Protein AF-A0AA40JIJ9-F1 (afdb_monomer)

Radius of gyration: 14.7 Å; Cα contacts (8 Å, |Δi|>4): 30; chains: 1; bo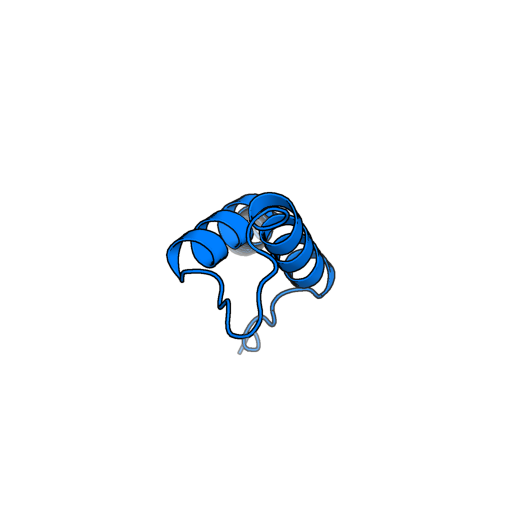unding box: 27×28×44 Å

Secondary structure (DSSP, 8-state):
-----PPPHHHHHHHHHHHHHHTGGG--TT----HHHHHHHHHHSSHHHHHHHHHHHHH--

Sequence (61 aa):
MPGRLEIPMESFARAVEIVLKDSELKDAPGYCPEPALWTHAVHQCGYIQSRHATGHVLATA

Structure (mmCIF, N/CA/C/O backbone):
data_AF-A0AA40JIJ9-F1
#
_entry.id   AF-A0AA40JIJ9-F1
#
loop_
_atom_site.group_PDB
_atom_site.id
_atom_site.type_symbol
_atom_site.la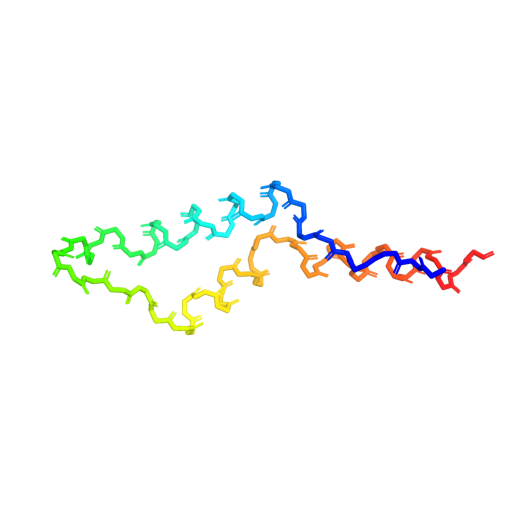bel_atom_id
_atom_site.label_alt_id
_atom_site.label_comp_id
_atom_site.label_asym_id
_atom_site.label_entity_id
_atom_site.label_seq_id
_atom_site.pdbx_PDB_ins_code
_atom_site.Cartn_x
_atom_site.Cartn_y
_atom_site.Cartn_z
_atom_site.occupancy
_atom_site.B_iso_or_equiv
_atom_site.auth_seq_id
_atom_site.auth_comp_id
_atom_site.auth_asym_id
_atom_site.auth_atom_id
_atom_site.pdbx_PDB_model_num
ATOM 1 N N . MET A 1 1 ? 12.823 -17.760 -17.572 1.00 44.50 1 MET A N 1
ATOM 2 C CA . MET A 1 1 ? 11.528 -17.397 -16.959 1.00 44.50 1 MET A CA 1
ATOM 3 C 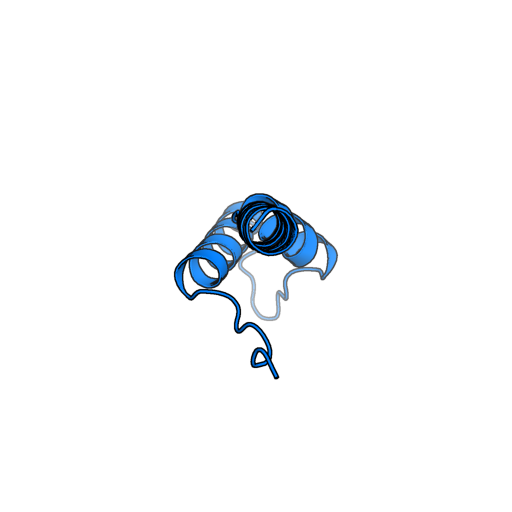C . MET A 1 1 ? 11.763 -16.113 -16.184 1.00 44.50 1 MET A C 1
ATOM 5 O O . MET A 1 1 ? 12.491 -16.190 -15.200 1.00 44.50 1 MET A O 1
ATOM 9 N N . PRO A 1 2 ? 11.293 -14.938 -16.637 1.00 52.41 2 PRO A N 1
ATOM 10 C CA . PRO A 1 2 ? 11.410 -13.738 -15.819 1.00 52.41 2 PRO A CA 1
ATOM 11 C C . PRO A 1 2 ? 10.591 -13.994 -14.552 1.00 52.41 2 PRO A C 1
ATOM 13 O O . PRO A 1 2 ? 9.399 -14.292 -14.635 1.00 52.41 2 PRO A O 1
ATOM 16 N N . GLY A 1 3 ? 11.272 -14.027 -13.405 1.00 54.28 3 GLY A N 1
ATOM 17 C CA . GLY A 1 3 ? 10.666 -14.325 -12.112 1.00 54.28 3 GLY A CA 1
ATOM 18 C C . GLY A 1 3 ? 9.459 -13.428 -11.859 1.00 54.28 3 GLY A C 1
ATOM 19 O O . GLY A 1 3 ? 9.391 -12.311 -12.374 1.00 54.28 3 GLY A O 1
ATOM 20 N N . ARG A 1 4 ? 8.489 -13.954 -11.104 1.00 59.66 4 ARG A N 1
ATOM 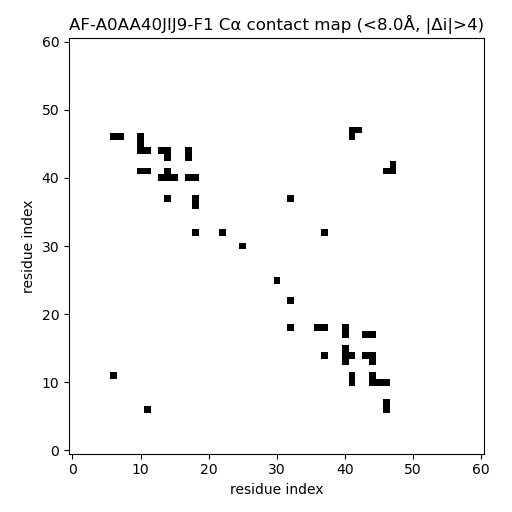21 C CA . ARG A 1 4 ? 7.284 -13.248 -10.652 1.00 59.66 4 ARG A CA 1
ATOM 22 C C . ARG A 1 4 ? 7.714 -11.873 -10.149 1.00 59.66 4 ARG A C 1
ATOM 24 O O . ARG A 1 4 ? 8.321 -11.806 -9.094 1.00 59.66 4 ARG A O 1
ATOM 31 N N . LEU A 1 5 ? 7.488 -10.826 -10.949 1.00 61.12 5 LEU A N 1
ATOM 32 C CA . LEU A 1 5 ? 7.929 -9.469 -10.629 1.00 61.12 5 LEU A CA 1
ATOM 33 C C . LEU A 1 5 ? 7.326 -9.091 -9.277 1.00 61.12 5 LEU A C 1
ATOM 35 O O . LEU A 1 5 ? 6.126 -8.822 -9.180 1.00 61.12 5 LEU A O 1
ATOM 39 N N . GLU A 1 6 ? 8.161 -9.155 -8.250 1.00 76.62 6 GLU A N 1
ATOM 40 C CA . GLU A 1 6 ? 7.855 -8.676 -6.917 1.00 76.62 6 GLU A CA 1
ATOM 41 C C . GLU A 1 6 ? 7.642 -7.166 -7.032 1.00 76.62 6 GLU A C 1
ATOM 43 O O . GLU A 1 6 ? 8.337 -6.481 -7.787 1.00 76.62 6 GLU A O 1
ATOM 48 N N . ILE A 1 7 ? 6.614 -6.648 -6.362 1.00 80.69 7 ILE A N 1
ATOM 49 C CA . ILE A 1 7 ? 6.369 -5.206 -6.344 1.00 80.69 7 ILE A CA 1
ATOM 50 C C . ILE A 1 7 ? 7.602 -4.556 -5.697 1.00 80.69 7 ILE A C 1
ATOM 52 O O . ILE A 1 7 ? 7.947 -4.951 -4.581 1.00 80.69 7 ILE A O 1
ATOM 56 N N . PRO A 1 8 ? 8.269 -3.582 -6.348 1.00 87.19 8 PRO A N 1
ATOM 57 C CA . PRO A 1 8 ? 9.381 -2.870 -5.738 1.00 87.19 8 PRO A CA 1
ATOM 58 C C . PRO A 1 8 ? 8.970 -2.276 -4.392 1.00 87.19 8 PRO A C 1
ATOM 60 O O . PRO A 1 8 ? 7.879 -1.710 -4.264 1.00 87.19 8 PRO A O 1
ATOM 63 N N . MET A 1 9 ? 9.857 -2.365 -3.398 1.00 90.62 9 MET A N 1
ATOM 64 C CA . MET A 1 9 ? 9.582 -1.857 -2.050 1.00 90.62 9 MET A CA 1
ATOM 65 C C . MET A 1 9 ? 9.184 -0.377 -2.047 1.00 90.62 9 MET A C 1
ATOM 67 O O . MET A 1 9 ? 8.330 0.012 -1.254 1.00 90.62 9 MET A O 1
ATOM 71 N N . GLU A 1 10 ? 9.733 0.433 -2.960 1.00 90.19 10 GLU A N 1
ATOM 72 C CA . GLU A 1 10 ? 9.352 1.844 -3.113 1.00 90.19 10 GLU A CA 1
ATOM 73 C C . GLU A 1 10 ? 7.867 2.002 -3.469 1.00 90.19 10 GLU A C 1
ATOM 75 O O . GLU A 1 10 ? 7.158 2.803 -2.864 1.00 90.19 10 GLU A O 1
ATOM 80 N N . SER A 1 11 ? 7.367 1.194 -4.407 1.00 91.69 11 SER A N 1
ATOM 81 C CA . SER A 1 11 ? 5.990 1.283 -4.876 1.00 91.69 11 SER A CA 1
ATOM 82 C C . SER A 1 11 ? 5.021 0.740 -3.836 1.00 91.69 11 SER A C 1
ATOM 84 O O . SER A 1 11 ? 3.922 1.270 -3.677 1.00 91.69 11 SER A O 1
ATOM 86 N N . PHE A 1 12 ? 5.431 -0.299 -3.106 1.00 91.88 12 PHE A N 1
ATOM 87 C CA . PHE A 1 12 ? 4.669 -0.815 -1.977 1.00 91.88 12 PHE A CA 1
ATOM 88 C C . PHE A 1 12 ? 4.542 0.236 -0.867 1.00 91.88 12 PHE A C 1
ATOM 90 O O . PHE A 1 12 ? 3.427 0.572 -0.470 1.00 91.88 12 PHE A O 1
ATOM 97 N N . ALA A 1 13 ? 5.665 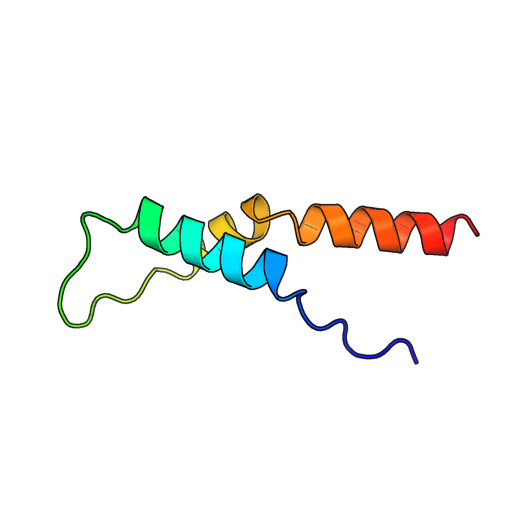0.805 -0.415 1.00 95.19 13 ALA A N 1
ATOM 98 C CA . ALA A 1 13 ? 5.673 1.830 0.626 1.00 95.19 13 ALA A CA 1
ATOM 99 C C . ALA A 1 13 ? 4.836 3.047 0.215 1.00 95.19 13 ALA A C 1
ATOM 101 O O . ALA A 1 13 ? 4.040 3.548 1.008 1.00 95.19 13 ALA A O 1
ATOM 102 N N . ARG A 1 14 ? 4.941 3.467 -1.051 1.00 95.69 14 ARG A N 1
ATOM 103 C CA . ARG A 1 14 ? 4.151 4.574 -1.591 1.00 95.69 14 ARG A CA 1
ATOM 104 C C . ARG A 1 14 ? 2.651 4.276 -1.593 1.00 95.69 14 ARG A C 1
ATOM 106 O O . ARG A 1 14 ? 1.872 5.154 -1.244 1.00 95.69 14 ARG A O 1
ATOM 113 N N . ALA A 1 15 ? 2.234 3.059 -1.947 1.00 95.25 15 ALA A N 1
ATOM 114 C CA . ALA A 1 15 ? 0.824 2.672 -1.883 1.00 95.25 15 ALA A CA 1
ATOM 115 C C . ALA A 1 15 ? 0.296 2.688 -0.438 1.00 95.25 15 ALA A C 1
ATOM 117 O O . ALA A 1 15 ? -0.782 3.218 -0.191 1.00 95.25 15 ALA A O 1
ATOM 118 N N . VAL A 1 16 ? 1.067 2.167 0.522 1.00 94.88 16 VAL A N 1
ATOM 119 C CA . VAL A 1 16 ? 0.694 2.202 1.947 1.00 94.88 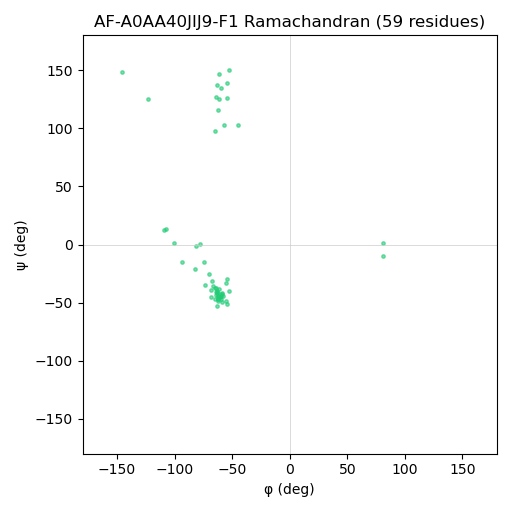16 VAL A CA 1
ATOM 120 C C . VAL A 1 16 ? 0.579 3.640 2.454 1.00 94.88 16 VAL A C 1
ATOM 122 O O . VAL A 1 16 ? -0.402 3.965 3.114 1.00 94.88 16 VAL A O 1
ATOM 125 N N . GLU A 1 17 ? 1.526 4.517 2.109 1.00 96.69 17 GLU A N 1
ATOM 126 C CA . GLU A 1 17 ? 1.479 5.936 2.485 1.00 96.69 17 GLU A CA 1
ATOM 127 C C . GLU A 1 17 ? 0.202 6.624 1.974 1.00 96.69 17 GLU A C 1
ATOM 129 O O . GLU A 1 17 ? -0.451 7.343 2.728 1.00 96.69 17 GLU A O 1
ATOM 134 N N . ILE A 1 18 ? -0.185 6.367 0.719 1.00 96.12 18 ILE A N 1
ATOM 135 C CA . ILE A 1 18 ? -1.415 6.916 0.129 1.00 96.12 18 ILE A CA 1
ATOM 136 C C . ILE A 1 18 ? -2.646 6.420 0.888 1.00 96.12 18 ILE A C 1
ATOM 138 O O . ILE A 1 18 ? -3.492 7.228 1.255 1.00 96.12 18 ILE A O 1
ATOM 142 N N . VAL A 1 19 ? -2.731 5.115 1.174 1.00 95.50 19 VAL A N 1
ATOM 143 C CA . VAL A 1 19 ? -3.859 4.555 1.937 1.00 95.50 19 VAL A CA 1
ATOM 144 C C . VAL A 1 19 ? -3.950 5.186 3.320 1.00 95.50 19 VAL A C 1
ATOM 146 O O . VAL A 1 19 ? -5.036 5.606 3.704 1.00 95.50 19 VAL A O 1
ATOM 149 N N . LEU A 1 20 ? -2.830 5.291 4.043 1.00 93.94 20 LEU A N 1
ATOM 150 C CA . LEU A 1 20 ? -2.798 5.897 5.375 1.00 93.94 20 LEU A CA 1
ATOM 151 C C . LEU A 1 20 ? -3.274 7.350 5.345 1.00 93.94 20 LEU A C 1
ATOM 153 O O . LEU A 1 20 ? -4.085 7.740 6.182 1.00 93.94 20 LEU A O 1
ATOM 157 N N . LYS A 1 21 ? -2.815 8.126 4.359 1.00 94.88 21 LYS A N 1
ATOM 158 C CA . LYS A 1 21 ? -3.209 9.525 4.184 1.00 94.88 21 LYS A CA 1
ATOM 159 C C . LYS A 1 21 ? -4.696 9.668 3.852 1.00 94.88 21 LYS A C 1
ATOM 161 O O . LYS A 1 21 ? -5.395 10.469 4.464 1.00 94.88 21 LYS A O 1
ATOM 166 N N . ASP A 1 22 ? -5.202 8.869 2.920 1.00 93.88 22 ASP A N 1
ATOM 167 C CA . ASP A 1 22 ? -6.600 8.941 2.483 1.00 93.88 22 ASP A CA 1
ATOM 168 C C . ASP A 1 22 ? -7.577 8.352 3.516 1.00 93.88 22 ASP A C 1
ATOM 170 O O . ASP A 1 22 ? -8.786 8.594 3.455 1.00 93.88 22 ASP A O 1
ATOM 174 N N . SER A 1 23 ? -7.067 7.591 4.488 1.00 92.06 23 SER A N 1
ATOM 175 C CA . SER A 1 23 ? -7.836 7.070 5.617 1.00 92.06 23 SER A CA 1
ATOM 176 C C . SER A 1 23 ? -7.539 7.748 6.953 1.00 92.06 23 SER A C 1
ATOM 178 O O . SER A 1 23 ? -7.965 7.223 7.976 1.00 92.06 23 SER A O 1
ATOM 180 N N . GLU A 1 24 ? -6.852 8.893 6.974 1.00 90.44 24 GLU A N 1
ATOM 181 C CA . GLU A 1 24 ? -6.397 9.555 8.210 1.00 90.44 24 GLU A CA 1
ATOM 182 C C . GLU A 1 24 ? -7.538 9.785 9.219 1.00 90.44 24 GLU A C 1
ATOM 184 O O . GLU A 1 24 ? -7.393 9.533 10.410 1.00 90.44 24 GLU A O 1
ATOM 189 N N . LEU A 1 25 ? -8.723 10.177 8.737 1.00 90.88 25 LEU A N 1
ATOM 190 C CA . LEU A 1 25 ? -9.903 10.435 9.576 1.00 90.88 25 LEU A CA 1
ATOM 191 C C . LEU A 1 25 ? -10.690 9.173 9.970 1.00 90.88 25 LEU A C 1
ATOM 193 O O . LEU A 1 25 ? -11.718 9.271 10.638 1.00 90.88 25 LEU A O 1
ATOM 197 N N . LYS A 1 26 ? -10.260 7.996 9.509 1.00 87.81 26 LYS A N 1
ATOM 198 C CA . LYS A 1 26 ? -10.933 6.706 9.722 1.00 87.81 26 LYS A CA 1
ATOM 199 C C . LYS A 1 26 ? -10.158 5.801 10.684 1.00 87.81 26 LYS A C 1
ATOM 201 O O . LYS A 1 26 ? -10.475 4.618 10.776 1.00 87.81 26 LYS A O 1
ATOM 206 N N . ASP A 1 27 ? -9.164 6.347 11.386 1.00 84.88 27 ASP A N 1
ATOM 207 C CA . ASP A 1 27 ? -8.382 5.618 12.382 1.00 84.88 27 ASP A CA 1
ATOM 208 C C . ASP A 1 27 ? -9.267 5.199 13.565 1.00 84.88 27 ASP A C 1
ATOM 210 O O . ASP A 1 27 ? -9.606 5.986 14.451 1.00 84.88 27 ASP A O 1
ATOM 214 N N . ALA A 1 28 ? -9.717 3.946 13.527 1.00 88.88 28 ALA A N 1
ATOM 215 C CA . ALA A 1 28 ? -10.574 3.345 14.532 1.00 88.88 28 ALA A CA 1
ATOM 216 C C . ALA A 1 28 ? -10.232 1.856 14.696 1.00 88.88 28 ALA A C 1
ATOM 218 O O . ALA A 1 28 ? -9.870 1.187 13.721 1.00 88.88 28 ALA A O 1
ATOM 219 N N . PRO A 1 29 ? -10.393 1.286 15.905 1.00 90.12 29 PRO A N 1
ATOM 220 C CA . PRO A 1 29 ? -10.192 -0.141 16.121 1.00 90.12 29 PRO A CA 1
ATOM 221 C C . PRO A 1 29 ? -11.038 -0.986 15.161 1.00 90.12 29 PRO A C 1
ATOM 223 O O . PRO A 1 29 ? -12.255 -0.828 15.082 1.00 90.12 29 PRO A O 1
ATOM 226 N N . GLY A 1 30 ? -10.387 -1.897 14.437 1.00 88.06 30 GLY A N 1
ATOM 227 C CA . GLY A 1 30 ? -11.047 -2.785 13.476 1.00 88.06 30 GLY A CA 1
ATOM 228 C C . GLY A 1 30 ? -11.334 -2.159 12.109 1.00 88.06 30 GLY A C 1
ATOM 229 O O . GLY A 1 30 ? -11.876 -2.847 11.243 1.00 88.06 30 GLY A O 1
ATOM 230 N N . TYR A 1 31 ? -10.953 -0.900 11.880 1.00 88.06 31 TYR A N 1
ATOM 231 C CA . TYR A 1 31 ? -11.005 -0.317 10.547 1.00 88.06 31 TYR A CA 1
ATOM 232 C C . TYR A 1 31 ? -10.042 -1.054 9.606 1.00 88.06 31 TYR A C 1
ATOM 234 O O . TYR A 1 31 ? -8.855 -1.215 9.890 1.00 88.06 31 TYR A O 1
ATOM 242 N N . CYS A 1 32 ? -10.572 -1.501 8.470 1.00 89.44 32 CYS A N 1
ATOM 243 C CA . CYS A 1 32 ? -9.810 -2.115 7.394 1.00 89.44 32 CYS A CA 1
ATOM 244 C C . CYS A 1 32 ? -10.071 -1.316 6.112 1.00 89.44 32 CYS A C 1
ATOM 246 O O . CYS A 1 32 ? -11.240 -1.139 5.751 1.00 89.44 32 CYS A O 1
ATOM 248 N N . PRO A 1 33 ? -9.030 -0.822 5.421 1.00 90.88 33 PRO A N 1
ATOM 249 C CA . PRO A 1 33 ? -9.215 -0.077 4.186 1.00 90.88 33 PRO A CA 1
ATOM 250 C C . PRO A 1 33 ? -9.932 -0.912 3.123 1.00 90.88 33 PRO A C 1
ATOM 252 O O . PRO A 1 33 ? -9.587 -2.071 2.881 1.00 90.88 33 PRO A O 1
ATOM 255 N N . GLU A 1 34 ? -10.915 -0.307 2.458 1.00 92.75 34 GLU A N 1
ATOM 256 C CA . GLU A 1 34 ? -11.681 -0.977 1.410 1.00 92.75 34 GLU A CA 1
ATOM 257 C C . GLU A 1 34 ? -10.774 -1.401 0.237 1.00 92.75 34 GLU A C 1
ATOM 259 O O . GLU A 1 34 ? -9.841 -0.674 -0.122 1.00 92.75 34 GLU A O 1
ATOM 264 N N . PRO A 1 35 ? -11.062 -2.527 -0.446 1.00 93.62 35 PRO A N 1
ATOM 265 C CA . PRO A 1 35 ? -10.293 -2.961 -1.618 1.00 93.62 35 PRO A CA 1
ATOM 266 C C . PRO A 1 35 ? -10.182 -1.898 -2.725 1.00 93.62 35 PRO A C 1
ATOM 268 O O . PRO A 1 35 ? -9.183 -1.836 -3.448 1.00 93.62 35 PRO A O 1
ATOM 271 N N . ALA A 1 36 ? -11.191 -1.032 -2.849 1.00 94.56 36 ALA A N 1
ATOM 272 C CA . ALA A 1 36 ? -11.180 0.085 -3.788 1.00 94.56 36 ALA A CA 1
ATOM 273 C C . ALA A 1 36 ? -10.092 1.121 -3.452 1.00 94.56 36 ALA A C 1
ATOM 275 O O . ALA A 1 36 ? -9.438 1.632 -4.361 1.00 94.56 36 ALA A O 1
ATOM 276 N N . LEU A 1 37 ? -9.840 1.377 -2.162 1.00 94.50 37 LEU A N 1
ATOM 277 C CA . LEU A 1 37 ? -8.805 2.311 -1.716 1.00 94.50 37 LEU A CA 1
ATOM 278 C C . LEU A 1 37 ? -7.400 1.771 -2.016 1.00 94.50 37 LEU A C 1
ATOM 280 O O . LEU A 1 37 ? -6.540 2.503 -2.500 1.00 94.50 37 LEU A O 1
ATOM 284 N N . TRP A 1 38 ? -7.189 0.465 -1.840 1.00 94.19 38 TRP A N 1
ATOM 285 C CA . TRP A 1 38 ? -5.947 -0.193 -2.257 1.00 94.19 38 TRP A CA 1
ATOM 286 C C . TRP A 1 38 ? -5.7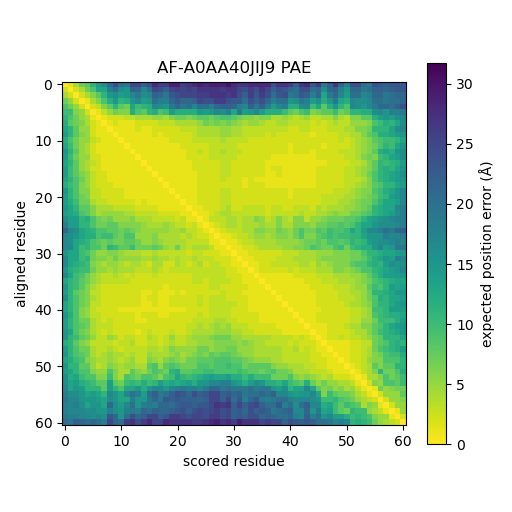33 -0.138 -3.767 1.00 94.19 38 TRP A C 1
ATOM 288 O O . TRP A 1 38 ? -4.626 0.140 -4.226 1.00 94.19 38 TRP A O 1
ATOM 298 N N . THR A 1 39 ? -6.793 -0.362 -4.548 1.00 93.62 39 THR A N 1
ATOM 299 C CA . THR A 1 39 ? -6.734 -0.249 -6.011 1.00 93.62 39 THR A CA 1
ATOM 300 C C . THR A 1 39 ? -6.301 1.161 -6.413 1.00 93.62 39 THR A C 1
ATOM 302 O O . THR A 1 39 ? -5.341 1.319 -7.167 1.00 93.62 39 THR A O 1
ATOM 305 N N . HIS A 1 40 ? -6.942 2.187 -5.845 1.00 94.25 40 HIS A N 1
ATOM 306 C CA . HIS A 1 40 ? -6.567 3.585 -6.050 1.00 94.25 40 HIS A CA 1
ATOM 307 C C . HIS A 1 40 ? -5.086 3.841 -5.725 1.00 94.25 40 HIS A C 1
ATOM 309 O O . HIS A 1 40 ? -4.348 4.354 -6.570 1.00 94.25 40 HIS A O 1
ATOM 315 N N . ALA A 1 41 ? -4.626 3.411 -4.550 1.00 94.81 41 ALA A N 1
ATOM 316 C CA . ALA A 1 41 ? -3.248 3.604 -4.115 1.00 94.81 41 ALA A CA 1
ATOM 317 C C . ALA A 1 41 ? -2.223 2.925 -5.040 1.00 94.81 41 ALA A C 1
ATOM 319 O O . ALA A 1 41 ? -1.188 3.514 -5.344 1.00 94.81 41 ALA A O 1
ATOM 320 N N . VAL A 1 42 ? -2.517 1.727 -5.557 1.00 92.00 42 VAL A N 1
ATOM 321 C CA . VAL A 1 42 ? -1.649 1.024 -6.522 1.00 92.00 42 VAL A CA 1
ATOM 322 C C . VAL A 1 42 ? -1.573 1.752 -7.869 1.00 92.00 42 VAL A C 1
ATOM 324 O O . VAL A 1 42 ? -0.513 1.787 -8.498 1.00 92.00 42 VAL A O 1
ATOM 327 N N . HIS A 1 43 ? -2.666 2.372 -8.319 1.00 91.50 43 HIS A N 1
ATOM 328 C CA . HIS A 1 43 ? -2.643 3.210 -9.521 1.00 91.50 43 HIS A CA 1
ATOM 329 C C . HIS A 1 43 ? -1.808 4.483 -9.334 1.00 91.50 43 HIS A C 1
ATOM 331 O O . HIS A 1 43 ? -1.210 4.962 -10.296 1.00 91.50 43 HIS A O 1
ATOM 337 N N . GLN A 1 44 ? -1.758 5.021 -8.115 1.00 93.06 44 GLN A N 1
ATOM 338 C CA . GLN A 1 44 ? -1.059 6.267 -7.793 1.00 93.06 44 GLN A CA 1
ATOM 339 C C . GLN A 1 44 ? 0.385 6.065 -7.303 1.00 93.06 44 GLN A C 1
ATOM 341 O O . GLN A 1 44 ? 1.171 7.009 -7.316 1.00 93.06 44 GLN A O 1
ATOM 346 N N . CYS A 1 45 ? 0.783 4.850 -6.913 1.00 89.94 45 CYS A N 1
ATOM 347 C CA . CYS A 1 45 ? 2.130 4.579 -6.401 1.00 89.94 45 CYS A CA 1
ATOM 348 C C . CYS A 1 45 ? 3.218 4.474 -7.484 1.00 89.94 45 CYS A C 1
ATOM 350 O O . CYS A 1 45 ? 4.375 4.200 -7.172 1.00 89.94 45 CYS A O 1
ATOM 352 N N . GLY A 1 46 ? 2.851 4.646 -8.758 1.00 87.00 46 GLY A N 1
ATOM 353 C CA . GLY A 1 46 ? 3.767 4.584 -9.898 1.00 87.00 46 GLY A CA 1
ATOM 354 C C . GLY A 1 46 ? 4.109 3.167 -10.372 1.00 87.00 46 GLY A C 1
ATOM 355 O O . GLY A 1 46 ? 4.642 3.018 -11.467 1.00 87.00 46 GLY A O 1
ATOM 356 N N . TYR A 1 47 ? 3.740 2.109 -9.633 1.00 87.00 47 TYR A N 1
ATOM 357 C CA . TYR A 1 47 ? 4.061 0.721 -10.002 1.00 87.00 47 TYR A CA 1
ATOM 358 C C . TYR A 1 47 ? 3.575 0.343 -11.402 1.00 87.00 47 TYR A C 1
ATOM 360 O O . TYR A 1 47 ? 4.324 -0.215 -12.202 1.00 87.00 47 TYR A O 1
ATOM 368 N N . ILE A 1 48 ? 2.311 0.650 -11.703 1.00 85.25 48 ILE A N 1
ATOM 369 C CA . ILE A 1 48 ? 1.698 0.318 -12.992 1.00 85.25 48 ILE A CA 1
ATOM 370 C C . ILE A 1 48 ? 2.440 1.042 -14.125 1.00 85.25 48 ILE A C 1
ATOM 372 O O . ILE A 1 48 ? 2.795 0.416 -15.121 1.00 85.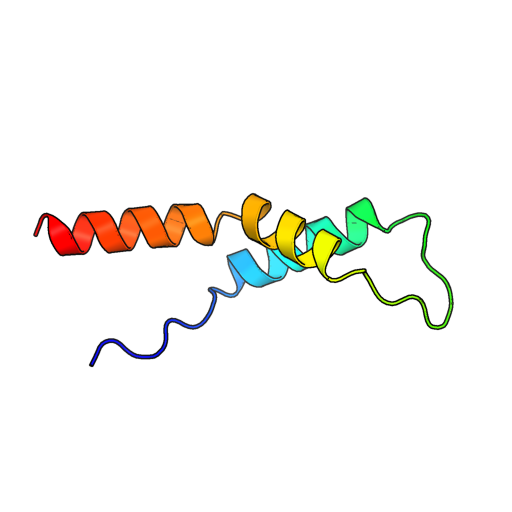25 48 ILE A O 1
ATOM 376 N N . GLN A 1 49 ? 2.756 2.326 -13.942 1.00 82.75 49 GLN A N 1
ATOM 377 C CA . GLN A 1 49 ? 3.502 3.130 -14.917 1.00 82.75 49 GLN A CA 1
ATOM 378 C C . GLN A 1 49 ? 4.915 2.572 -15.143 1.00 82.75 49 GLN A C 1
ATOM 380 O O . GLN A 1 49 ? 5.301 2.345 -16.290 1.00 82.75 49 GLN A O 1
ATOM 385 N N . SER A 1 50 ? 5.645 2.257 -14.068 1.00 78.94 50 SER A N 1
ATOM 386 C CA . SER A 1 50 ? 6.973 1.638 -14.138 1.00 78.94 50 SER A CA 1
ATOM 387 C C . SER A 1 50 ? 6.934 0.279 -14.840 1.00 78.94 50 SER A C 1
ATOM 389 O O . SER A 1 50 ? 7.756 0.019 -15.716 1.00 78.94 50 SER A O 1
ATOM 391 N N . ARG A 1 51 ? 5.936 -0.570 -14.549 1.00 80.00 51 ARG A N 1
ATOM 392 C CA . ARG A 1 51 ? 5.748 -1.851 -15.252 1.00 80.00 51 ARG A CA 1
ATOM 393 C C . ARG A 1 51 ? 5.514 -1.673 -16.746 1.00 80.00 51 ARG A C 1
ATOM 395 O O . ARG A 1 51 ? 6.082 -2.428 -17.533 1.00 80.00 51 ARG A O 1
ATOM 402 N N . HIS A 1 52 ? 4.660 -0.728 -17.137 1.00 77.25 52 HIS A N 1
ATOM 403 C CA . HIS A 1 52 ? 4.405 -0.460 -18.550 1.00 77.25 52 HIS A CA 1
ATOM 404 C C . HIS A 1 52 ? 5.670 0.036 -19.253 1.00 77.25 52 HIS A C 1
ATOM 406 O O . HIS A 1 52 ? 5.953 -0.432 -20.351 1.00 77.25 52 HIS A O 1
ATOM 412 N N . ALA A 1 53 ? 6.465 0.896 -18.611 1.00 73.06 53 ALA A N 1
ATOM 413 C CA . ALA A 1 53 ? 7.739 1.357 -19.156 1.00 73.06 53 ALA A CA 1
ATOM 414 C C . ALA A 1 53 ? 8.740 0.203 -19.340 1.00 73.06 53 ALA A C 1
ATOM 416 O O . ALA A 1 53 ? 9.285 0.035 -20.427 1.00 73.06 53 ALA A O 1
ATOM 417 N N . THR A 1 54 ? 8.934 -0.651 -18.329 1.00 68.81 54 THR A N 1
ATOM 418 C CA . THR A 1 54 ? 9.837 -1.812 -18.434 1.00 68.81 54 THR A CA 1
ATOM 419 C C . THR A 1 54 ? 9.360 -2.828 -19.474 1.00 68.81 54 THR A C 1
ATOM 421 O O . THR A 1 54 ? 10.167 -3.348 -20.242 1.00 68.81 54 THR A O 1
ATOM 424 N N . GLY A 1 55 ? 8.052 -3.098 -19.532 1.00 62.34 55 GLY A N 1
ATOM 425 C CA . GLY A 1 55 ? 7.468 -3.990 -20.535 1.00 62.34 55 GLY A CA 1
ATOM 426 C C . GLY A 1 55 ? 7.617 -3.452 -21.959 1.00 62.34 55 GLY A C 1
ATOM 427 O O . GLY A 1 55 ? 7.885 -4.226 -22.872 1.00 62.34 55 GLY A O 1
ATOM 428 N N . HIS A 1 56 ? 7.501 -2.134 -22.141 1.00 58.53 56 HIS A N 1
ATOM 429 C CA . HIS A 1 56 ? 7.714 -1.487 -23.432 1.00 58.53 56 HIS A CA 1
ATOM 430 C C . HIS A 1 56 ? 9.188 -1.544 -23.852 1.00 58.53 56 HIS A C 1
ATOM 432 O O . HIS A 1 56 ? 9.471 -1.934 -24.976 1.00 58.53 56 HIS A O 1
ATOM 438 N N . VAL A 1 57 ? 10.123 -1.249 -22.940 1.00 59.31 57 VAL A N 1
ATOM 439 C CA . VAL A 1 57 ? 11.572 -1.310 -23.212 1.00 59.31 57 VAL A CA 1
ATOM 440 C C . VAL A 1 57 ? 12.010 -2.713 -23.639 1.00 59.31 57 VAL A C 1
ATOM 442 O O . VAL A 1 57 ? 12.764 -2.844 -24.596 1.00 59.31 57 VAL A O 1
ATOM 445 N N . LEU A 1 58 ? 11.505 -3.761 -22.979 1.00 58.28 58 LEU A N 1
ATOM 446 C CA . LEU A 1 58 ? 11.791 -5.155 -23.345 1.00 58.28 58 LEU A CA 1
ATOM 447 C C . LEU A 1 58 ? 11.147 -5.591 -24.671 1.00 58.28 58 LEU A C 1
ATOM 449 O O . LEU A 1 58 ? 11.646 -6.519 -25.292 1.00 58.28 58 LEU A O 1
ATOM 453 N N . ALA A 1 59 ? 10.043 -4.968 -25.093 1.00 55.22 59 ALA A N 1
ATOM 454 C CA . ALA A 1 59 ? 9.391 -5.268 -26.370 1.00 55.22 59 ALA A CA 1
ATOM 455 C C . ALA A 1 59 ? 10.042 -4.548 -27.565 1.00 55.22 59 ALA A C 1
ATOM 457 O O . ALA A 1 59 ? 9.855 -4.967 -28.704 1.00 55.22 59 ALA A O 1
ATOM 458 N N . THR A 1 60 ? 10.776 -3.460 -27.315 1.00 53.06 60 THR A N 1
ATOM 459 C CA . THR A 1 60 ? 11.468 -2.658 -28.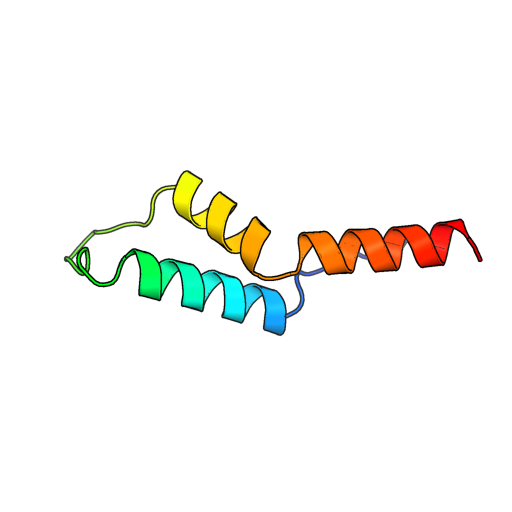339 1.00 53.06 60 THR A CA 1
ATOM 460 C C . THR A 1 60 ? 12.971 -2.949 -28.462 1.00 53.06 60 THR A C 1
ATOM 462 O O . THR A 1 60 ? 13.635 -2.282 -29.253 1.00 53.06 60 THR A O 1
ATOM 465 N N . ALA A 1 61 ? 13.510 -3.886 -27.674 1.00 48.81 61 ALA A N 1
ATOM 466 C CA . ALA A 1 61 ? 14.913 -4.319 -27.686 1.00 48.81 61 ALA A CA 1
ATOM 467 C C . ALA A 1 61 ? 15.085 -5.644 -28.441 1.00 48.81 61 ALA A C 1
ATOM 469 O O . ALA A 1 61 ? 16.137 -5.799 -29.100 1.00 48.81 61 ALA A O 1
#

Nearest PDB structures (foldseek):
  8axk-assembly1_G  TM=5.278E-01  e=8.091E+00  Shigella flexneri

Solvent-accessible surface area (backbone atoms only — not comparable to full-atom values): 3714 Å² total; per-residue (Å²): 128,87,67,84,81,71,78,52,68,68,31,51,52,41,19,52,51,46,42,52,62,78,39,58,94,57,79,49,94,86,63,70,85,53,72,66,50,54,52,51,19,45,68,70,29,44,46,59,60,53,49,52,51,54,54,48,54,68,73,74,109

pLDDT: mean 82.77, std 14.75, range [44.5, 96.69]

Foldseek 3Di:
DPPPPDQPPQLVVQLVVQLCVVCVVVPDPPDDGDPVSSVVSSVVSCRVVVVVVVVVVVVVD

Mean predicted aligned error: 7.48 Å

Organism: Burkholderia pseudomallei (NCBI:txid28450)